Protein AF-A0A3D0TMC0-F1 (afdb_monomer_lite)

Sequence (71 aa):
MSAQTSIFDNAKRKIQIEQTVRGFLQLLDENELDLEDGLVAWNMLGFTIFQDTYPEENHDEIQQRMADFSK

pLDDT: mean 84.15, std 11.28, range [46.66, 94.44]

Secondary structure (DSSP, 8-state):
-HHHHHHHHHHHHHHHHHHHHHHHHHHHHHTT--HHHHHHHHHHHHHHHHHHH-TTS-HHHHHHHHHHHT-

Foldseek 3Di:
DPVVVVVVVVVVVVVVVVVVVVVLVVVCVVVVHDPVSSVVVVVVVQLVVQCVVCVVDDSVRSVVVVVVVVD

Radius of gyration: 15.91 Å; chains: 1; bounding box: 25×36×44 Å

Structure (mmCIF, N/CA/C/O backbone):
data_AF-A0A3D0TMC0-F1
#
_entry.id   AF-A0A3D0TMC0-F1
#
loop_
_atom_site.group_PDB
_atom_site.id
_atom_site.type_symbol
_atom_site.label_atom_id
_atom_site.label_alt_id
_atom_site.label_comp_id
_atom_site.label_asym_id
_atom_site.label_entity_id
_atom_site.label_seq_id
_atom_site.pdbx_PDB_ins_code
_atom_site.Cartn_x
_atom_site.Cartn_y
_atom_site.Cartn_z
_atom_site.occupancy
_atom_site.B_iso_or_equiv
_atom_site.auth_seq_id
_atom_site.auth_comp_id
_atom_site.auth_asym_id
_atom_site.auth_atom_id
_atom_site.pdbx_PDB_model_num
ATOM 1 N N . MET A 1 1 ? -2.903 -19.054 30.623 1.00 46.66 1 MET A N 1
ATOM 2 C CA . MET A 1 1 ? -3.580 -19.188 29.312 1.00 46.66 1 MET A CA 1
ATOM 3 C C . MET A 1 1 ? -3.487 -17.926 28.438 1.00 46.66 1 MET A C 1
ATOM 5 O O . MET A 1 1 ? -3.980 -17.966 27.328 1.00 46.66 1 MET A O 1
ATOM 9 N N . SER A 1 2 ? -2.820 -16.840 28.865 1.00 54.94 2 SER A N 1
ATOM 10 C CA . SER A 1 2 ? -2.703 -15.577 28.103 1.00 54.94 2 SER A CA 1
ATOM 11 C C . SER A 1 2 ? -1.460 -15.476 27.200 1.00 54.94 2 SER A C 1
ATOM 13 O O . SER A 1 2 ? -1.544 -14.938 26.102 1.00 54.94 2 SER A O 1
ATOM 15 N N . ALA A 1 3 ? -0.314 -16.023 27.622 1.00 54.62 3 ALA A N 1
ATOM 16 C CA . ALA A 1 3 ? 0.935 -15.952 26.849 1.00 54.62 3 ALA A CA 1
ATOM 17 C C . ALA A 1 3 ? 0.910 -16.799 25.563 1.00 54.62 3 ALA A C 1
ATOM 19 O O . ALA A 1 3 ? 1.530 -16.449 24.567 1.00 54.62 3 ALA A O 1
ATOM 20 N N . GLN A 1 4 ? 0.172 -17.912 25.569 1.00 50.62 4 GLN A N 1
ATOM 21 C CA . GLN A 1 4 ? 0.071 -18.800 24.410 1.00 50.62 4 GLN A CA 1
ATOM 22 C C . GLN A 1 4 ? -0.804 -18.180 23.309 1.00 50.62 4 GLN A C 1
ATOM 24 O O . GLN A 1 4 ? -0.436 -18.248 22.142 1.00 50.62 4 GLN A O 1
ATOM 29 N N . THR A 1 5 ? -1.889 -17.491 23.680 1.00 53.47 5 THR A N 1
ATOM 30 C CA . THR A 1 5 ? -2.721 -16.712 22.749 1.00 53.47 5 THR A CA 1
ATOM 31 C C . THR A 1 5 ? -1.915 -15.584 22.104 1.00 53.47 5 THR A C 1
ATOM 33 O O . THR A 1 5 ? -1.922 -15.471 20.885 1.00 53.47 5 THR A O 1
ATOM 36 N N . SER A 1 6 ? -1.109 -14.837 22.875 1.00 62.09 6 SER A N 1
ATOM 37 C CA . SER A 1 6 ? -0.318 -13.732 22.306 1.00 62.09 6 SER A CA 1
ATOM 38 C C . SER A 1 6 ? 0.800 -14.189 21.356 1.00 62.09 6 SER A C 1
ATOM 40 O O . SER A 1 6 ? 1.099 -13.491 20.389 1.00 62.09 6 SER A O 1
ATOM 42 N N . ILE A 1 7 ? 1.393 -15.373 21.570 1.00 64.81 7 ILE A N 1
ATOM 43 C CA . ILE A 1 7 ? 2.376 -15.960 20.641 1.00 64.81 7 ILE A CA 1
ATOM 44 C C . ILE A 1 7 ? 1.700 -16.395 19.334 1.00 64.81 7 ILE A C 1
ATOM 46 O O . ILE A 1 7 ? 2.227 -16.116 18.257 1.00 64.81 7 ILE A O 1
ATOM 50 N N . PHE A 1 8 ? 0.536 -17.048 19.414 1.00 62.78 8 PHE A N 1
ATOM 51 C CA . PHE A 1 8 ? -0.229 -17.447 18.229 1.00 62.78 8 PHE A CA 1
ATOM 52 C C . PHE A 1 8 ? -0.728 -16.236 17.431 1.00 62.78 8 PHE A C 1
ATOM 54 O O . PHE A 1 8 ? -0.632 -16.240 16.204 1.00 62.78 8 PHE A O 1
ATOM 61 N N . ASP A 1 9 ? -1.172 -15.179 18.110 1.00 77.50 9 ASP A N 1
ATOM 62 C CA . ASP A 1 9 ? -1.592 -13.930 17.473 1.00 77.50 9 ASP A CA 1
ATOM 63 C C . ASP A 1 9 ? -0.422 -13.232 16.768 1.00 77.50 9 ASP A C 1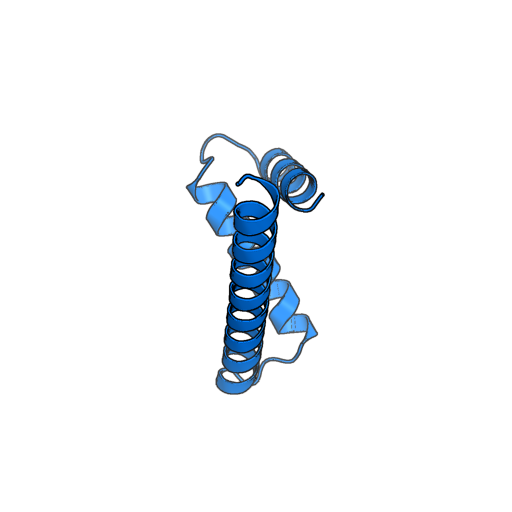
ATOM 65 O O . ASP A 1 9 ? -0.570 -12.740 15.648 1.00 77.50 9 ASP A O 1
ATOM 69 N N . ASN A 1 10 ? 0.769 -13.249 17.372 1.00 73.81 10 ASN A N 1
ATOM 70 C CA . ASN A 1 10 ? 1.967 -12.670 16.769 1.00 73.81 10 ASN A CA 1
ATOM 71 C C . ASN A 1 10 ? 2.461 -13.487 15.561 1.00 73.81 10 ASN A C 1
ATOM 73 O O . ASN A 1 10 ? 2.781 -12.927 14.514 1.00 73.81 10 ASN A O 1
ATOM 77 N N . ALA A 1 11 ? 2.455 -14.821 15.656 1.00 82.00 11 ALA A N 1
ATOM 78 C CA . ALA A 1 11 ? 2.792 -15.696 14.534 1.00 82.00 11 ALA A CA 1
ATOM 79 C C . ALA A 1 11 ? 1.815 -15.516 13.361 1.00 82.00 11 ALA A C 1
ATOM 81 O O . ALA A 1 11 ? 2.240 -15.393 12.213 1.00 82.00 11 ALA A O 1
ATOM 82 N N . LYS A 1 12 ? 0.511 -15.425 13.650 1.00 80.94 12 LYS A N 1
ATOM 83 C CA . LYS A 1 12 ? -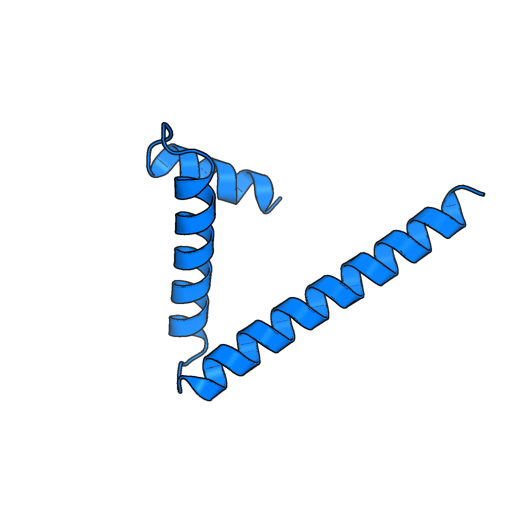0.522 -15.153 12.645 1.00 80.94 12 LYS A CA 1
ATOM 84 C C . LYS A 1 12 ? -0.312 -13.792 11.981 1.00 80.94 12 LYS A C 1
ATOM 86 O O . LYS A 1 12 ? -0.326 -13.717 10.756 1.00 80.94 12 LYS A O 1
ATOM 91 N N . ARG A 1 13 ? -0.059 -12.742 12.770 1.00 79.06 13 ARG A N 1
ATOM 92 C CA . ARG A 1 13 ? 0.251 -11.398 12.259 1.00 79.06 13 ARG A CA 1
ATOM 93 C C . ARG A 1 13 ? 1.482 -11.417 11.352 1.00 79.06 13 ARG A C 1
ATOM 95 O O . ARG A 1 13 ? 1.441 -10.844 10.269 1.00 79.06 13 ARG A O 1
ATOM 102 N N . LYS A 1 14 ? 2.556 -12.098 11.761 1.00 84.50 14 LYS A N 1
ATOM 103 C CA . LYS A 1 14 ? 3.781 -12.215 10.961 1.00 84.50 14 LYS A CA 1
ATOM 104 C C . LYS A 1 14 ? 3.514 -12.884 9.610 1.00 84.50 14 LYS A C 1
ATOM 106 O O . LYS A 1 14 ? 3.927 -12.352 8.587 1.00 84.50 14 LYS A O 1
ATOM 111 N N . ILE A 1 15 ? 2.778 -13.997 9.603 1.00 89.62 15 ILE A N 1
ATOM 112 C CA . ILE A 1 15 ? 2.405 -14.703 8.367 1.00 89.62 15 ILE A CA 1
ATOM 113 C C . ILE A 1 15 ? 1.580 -13.797 7.448 1.00 89.62 15 ILE A C 1
ATOM 115 O O . ILE A 1 15 ? 1.841 -13.750 6.251 1.00 89.62 15 ILE A O 1
ATOM 119 N N . GLN A 1 16 ? 0.618 -13.052 7.996 1.00 83.38 16 GLN A N 1
ATOM 120 C CA . GLN A 1 16 ? -0.200 -12.124 7.211 1.00 83.38 1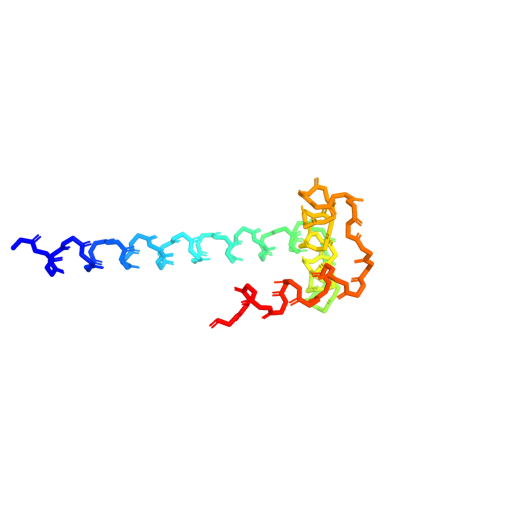6 GLN A CA 1
ATOM 121 C C . GLN A 1 16 ? 0.645 -11.025 6.562 1.00 83.38 16 GLN A C 1
ATOM 123 O O . GLN A 1 16 ? 0.486 -10.767 5.375 1.00 83.38 16 GLN A O 1
ATOM 128 N N . ILE A 1 17 ? 1.579 -10.424 7.306 1.00 82.25 17 ILE A N 1
ATOM 129 C CA . ILE A 1 17 ? 2.499 -9.415 6.761 1.00 82.25 17 ILE A CA 1
ATOM 130 C C . ILE A 1 17 ? 3.343 -10.013 5.630 1.00 82.25 17 ILE A C 1
ATOM 132 O O . ILE A 1 17 ? 3.427 -9.427 4.554 1.00 82.25 17 ILE A O 1
ATOM 136 N N . GLU A 1 18 ? 3.931 -11.194 5.840 1.00 90.25 18 GLU A N 1
ATOM 137 C CA . GLU A 1 18 ? 4.738 -11.864 4.814 1.00 90.25 18 GLU A CA 1
ATOM 138 C C . GLU A 1 18 ? 3.925 -12.183 3.552 1.00 90.25 18 GLU A C 1
ATOM 140 O O . GLU A 1 18 ? 4.429 -12.020 2.442 1.00 90.25 18 GLU A O 1
ATOM 145 N N . GLN A 1 19 ? 2.670 -12.613 3.700 1.00 90.19 19 GLN A N 1
ATOM 146 C CA . GLN A 1 19 ? 1.774 -12.870 2.572 1.00 90.19 19 GLN A CA 1
ATOM 147 C C . GLN A 1 19 ? 1.433 -11.590 1.807 1.00 90.19 19 GLN A C 1
ATOM 149 O O . GLN A 1 19 ? 1.500 -11.590 0.580 1.00 90.19 19 GLN A O 1
ATOM 154 N N . THR A 1 20 ? 1.135 -10.497 2.511 1.00 87.44 20 THR A N 1
ATOM 155 C CA . THR A 1 20 ? 0.863 -9.196 1.890 1.00 87.44 20 THR A CA 1
ATOM 156 C C . THR A 1 20 ? 2.070 -8.687 1.106 1.00 87.44 20 THR A C 1
ATOM 158 O O . THR A 1 20 ? 1.921 -8.289 -0.046 1.00 87.44 20 THR A O 1
ATOM 161 N N . VAL A 1 21 ? 3.276 -8.759 1.681 1.00 88.06 21 VAL A N 1
ATOM 162 C CA . VAL A 1 21 ? 4.509 -8.331 0.996 1.00 88.06 21 VAL A CA 1
ATOM 163 C C . VAL A 1 21 ? 4.783 -9.191 -0.238 1.00 88.06 21 VAL A C 1
ATOM 165 O O . VAL A 1 21 ? 5.132 -8.660 -1.287 1.00 88.06 21 VAL A O 1
ATOM 168 N N . ARG A 1 22 ? 4.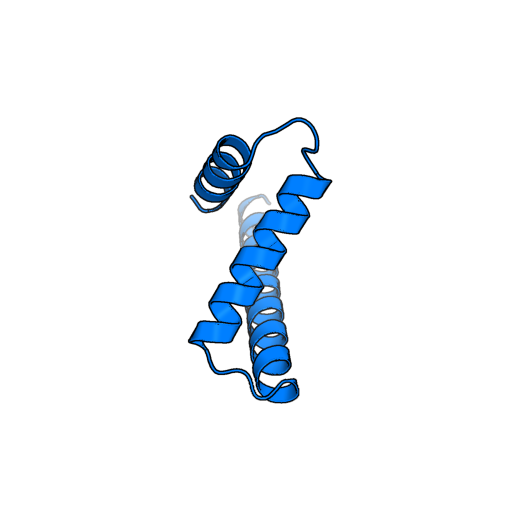595 -10.515 -0.151 1.00 92.56 22 ARG A N 1
ATOM 169 C CA . ARG A 1 22 ? 4.738 -11.409 -1.314 1.00 92.56 22 ARG A CA 1
ATOM 170 C C . ARG A 1 22 ? 3.744 -11.069 -2.421 1.00 92.56 22 ARG A C 1
ATOM 172 O O . ARG A 1 22 ? 4.148 -11.020 -3.575 1.00 92.56 22 ARG A O 1
ATOM 179 N N . GLY A 1 23 ? 2.483 -10.816 -2.069 1.00 91.62 23 GLY A N 1
ATOM 180 C CA . GLY A 1 23 ? 1.462 -10.399 -3.030 1.00 91.62 23 GLY A CA 1
ATOM 181 C C . GLY A 1 23 ? 1.814 -9.073 -3.703 1.00 91.62 23 GLY A C 1
ATOM 182 O O . GLY A 1 23 ? 1.699 -8.956 -4.915 1.00 91.62 23 GLY A O 1
ATOM 183 N N . PHE A 1 24 ? 2.325 -8.106 -2.939 1.00 90.12 24 PHE A N 1
ATOM 184 C CA . PHE A 1 24 ? 2.803 -6.841 -3.491 1.00 90.12 24 PHE A CA 1
ATOM 185 C C . PHE A 1 24 ? 3.954 -7.037 -4.487 1.00 90.12 24 PHE A C 1
ATOM 187 O O . PHE A 1 24 ? 3.864 -6.548 -5.606 1.00 90.12 24 PHE A O 1
ATOM 194 N N . LEU A 1 25 ? 4.994 -7.799 -4.128 1.00 90.44 25 LEU A N 1
ATOM 195 C CA . LEU A 1 25 ? 6.119 -8.070 -5.034 1.00 90.44 25 LEU A CA 1
ATOM 196 C C . LEU A 1 25 ? 5.683 -8.797 -6.312 1.00 90.44 25 LEU A C 1
ATOM 198 O O . LEU A 1 25 ? 6.212 -8.512 -7.380 1.00 90.44 25 LEU A O 1
ATOM 202 N N . GLN A 1 26 ? 4.712 -9.707 -6.209 1.00 93.00 26 GLN A N 1
ATOM 203 C CA . GLN A 1 26 ? 4.137 -10.373 -7.375 1.00 93.00 26 GLN A CA 1
ATOM 204 C C . GLN A 1 26 ? 3.415 -9.380 -8.294 1.00 93.00 26 GLN A C 1
ATOM 206 O O . GLN A 1 26 ? 3.586 -9.451 -9.504 1.00 93.00 26 GLN A O 1
ATOM 211 N N . LEU A 1 27 ? 2.658 -8.427 -7.738 1.00 91.31 27 LEU A N 1
ATOM 212 C CA . LEU A 1 27 ? 2.020 -7.381 -8.540 1.00 91.31 27 LEU A CA 1
ATOM 213 C C . LEU A 1 27 ? 3.047 -6.495 -9.252 1.00 91.31 27 LEU A C 1
ATOM 215 O O . LEU A 1 27 ? 2.786 -6.078 -10.376 1.00 91.31 27 LEU A O 1
ATOM 219 N N . LEU A 1 28 ? 4.202 -6.216 -8.639 1.00 92.31 28 LEU A N 1
ATOM 220 C CA . LEU A 1 28 ? 5.265 -5.468 -9.320 1.00 92.31 28 LEU A CA 1
ATOM 221 C C . LEU A 1 28 ? 5.796 -6.237 -10.529 1.00 92.31 28 LEU A C 1
ATOM 223 O O . LEU A 1 28 ? 5.868 -5.678 -11.618 1.00 92.31 28 LEU A O 1
ATOM 227 N N . ASP A 1 29 ? 6.091 -7.525 -10.343 1.00 91.00 29 ASP A N 1
ATOM 228 C CA . ASP A 1 29 ? 6.594 -8.408 -11.399 1.00 91.00 29 ASP A CA 1
ATOM 229 C C . ASP A 1 29 ? 5.584 -8.551 -12.552 1.00 91.00 29 ASP A C 1
ATOM 231 O O . ASP A 1 29 ? 5.934 -8.372 -13.715 1.00 91.00 29 ASP A O 1
ATOM 235 N N . GLU A 1 30 ? 4.303 -8.770 -12.234 1.00 94.44 30 GLU A N 1
ATOM 236 C CA . GLU A 1 30 ? 3.219 -8.897 -13.221 1.00 94.44 30 GLU A CA 1
ATOM 237 C C . GLU A 1 30 ? 2.998 -7.629 -14.058 1.00 94.44 30 GLU A C 1
ATOM 239 O O . GLU A 1 30 ? 2.508 -7.719 -15.184 1.00 94.44 30 GLU A O 1
ATOM 244 N N . ASN A 1 31 ? 3.334 -6.457 -13.513 1.00 91.12 31 ASN A N 1
ATOM 245 C CA . ASN A 1 31 ? 3.150 -5.166 -14.178 1.00 91.12 31 ASN A CA 1
ATOM 246 C C . ASN A 1 31 ? 4.467 -4.569 -14.697 1.00 91.12 31 ASN A C 1
ATOM 248 O O . ASN A 1 31 ? 4.468 -3.419 -15.128 1.00 91.12 31 ASN A O 1
ATOM 252 N N . GLU A 1 32 ? 5.566 -5.332 -14.658 1.00 92.56 32 GLU A N 1
ATOM 253 C CA . GLU A 1 32 ? 6.910 -4.884 -15.051 1.00 92.56 32 GLU A CA 1
ATOM 254 C C . GLU A 1 32 ? 7.334 -3.578 -14.349 1.00 92.56 32 GLU A C 1
ATOM 256 O O . GLU A 1 32 ? 8.064 -2.757 -14.905 1.00 92.56 32 GLU A O 1
ATOM 261 N N . LEU A 1 33 ? 6.863 -3.383 -13.113 1.00 91.19 33 LEU A N 1
ATOM 262 C CA . LEU A 1 33 ? 7.188 -2.217 -12.304 1.00 91.19 33 LEU A CA 1
ATOM 263 C C . LEU A 1 33 ? 8.501 -2.447 -11.573 1.00 91.19 33 LEU A C 1
ATOM 265 O O . LEU A 1 33 ? 8.739 -3.507 -10.984 1.00 91.19 33 LEU A O 1
ATOM 269 N N . ASP A 1 34 ? 9.336 -1.415 -11.552 1.00 92.88 34 ASP A N 1
ATOM 270 C CA . ASP A 1 34 ? 10.460 -1.409 -10.639 1.00 92.88 34 ASP A CA 1
ATOM 271 C C . ASP A 1 34 ? 9.987 -1.211 -9.186 1.00 92.88 34 ASP A C 1
ATOM 273 O O . ASP A 1 34 ? 8.817 -0.946 -8.881 1.00 92.88 34 ASP A O 1
ATOM 277 N N . LEU A 1 35 ? 10.911 -1.401 -8.245 1.00 89.81 35 LEU A N 1
ATOM 278 C CA . LEU A 1 35 ? 10.587 -1.282 -6.828 1.00 89.81 35 LEU A CA 1
ATOM 279 C C . LEU A 1 35 ? 10.196 0.154 -6.442 1.00 89.81 35 LEU A C 1
ATOM 281 O O . LEU A 1 35 ? 9.404 0.330 -5.519 1.00 89.81 35 LEU A O 1
ATOM 285 N N . GLU A 1 36 ? 10.752 1.168 -7.105 1.00 91.12 36 GLU A N 1
ATOM 286 C CA . GLU A 1 36 ? 10.502 2.574 -6.784 1.00 91.12 36 GLU A CA 1
ATOM 287 C C . GLU A 1 36 ? 9.078 2.969 -7.191 1.00 91.12 36 GLU A C 1
ATOM 289 O O . GLU A 1 36 ? 8.297 3.406 -6.339 1.00 91.12 36 GLU A O 1
ATOM 294 N N . ASP A 1 37 ? 8.703 2.692 -8.437 1.00 89.50 37 ASP A N 1
ATOM 295 C CA . ASP A 1 37 ? 7.357 2.864 -8.979 1.00 89.50 37 ASP A CA 1
ATOM 296 C C . ASP A 1 37 ? 6.333 2.066 -8.168 1.00 89.50 37 ASP A C 1
ATOM 298 O O . ASP A 1 37 ? 5.256 2.560 -7.819 1.00 89.50 37 ASP A O 1
ATOM 302 N N . GLY A 1 38 ? 6.701 0.844 -7.781 1.00 89.44 38 GLY A N 1
ATOM 303 C CA . GLY A 1 38 ? 5.897 -0.001 -6.913 1.00 89.44 38 GLY A CA 1
ATOM 304 C C . GLY A 1 38 ? 5.598 0.624 -5.555 1.00 89.44 38 GLY A C 1
ATOM 305 O O . GLY A 1 38 ? 4.455 0.610 -5.092 1.00 89.44 38 GLY A O 1
ATOM 306 N N . LEU A 1 39 ? 6.615 1.171 -4.887 1.00 89.19 39 LEU A N 1
ATOM 307 C CA . LEU A 1 39 ? 6.460 1.806 -3.576 1.00 89.19 39 LEU A CA 1
ATOM 308 C C . LEU A 1 39 ? 5.63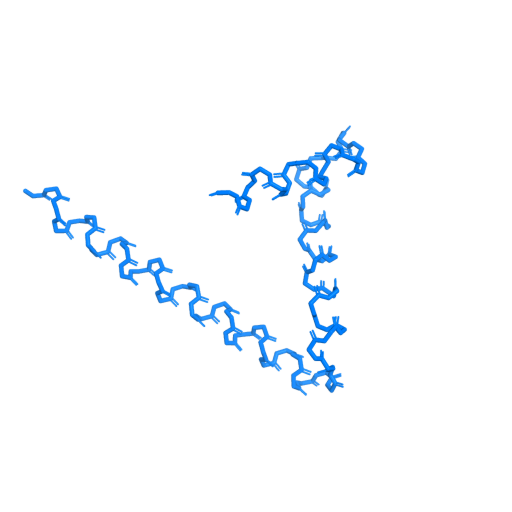6 3.094 -3.664 1.00 89.19 39 LEU A C 1
ATOM 310 O O . LEU A 1 39 ? 4.851 3.385 -2.758 1.00 89.19 39 LEU A O 1
ATOM 314 N N . VAL A 1 40 ? 5.765 3.843 -4.761 1.00 88.62 40 VAL A N 1
ATOM 315 C CA . VAL A 1 40 ? 4.909 4.999 -5.045 1.00 88.62 40 VAL A CA 1
ATOM 316 C C . VAL A 1 40 ? 3.454 4.557 -5.209 1.00 88.62 40 VAL A C 1
ATOM 318 O O . VAL A 1 40 ? 2.577 5.109 -4.541 1.00 88.62 40 VAL A O 1
ATOM 321 N N . ALA A 1 41 ? 3.193 3.521 -6.011 1.00 86.56 41 ALA A N 1
ATOM 322 C CA . ALA A 1 41 ? 1.854 2.965 -6.195 1.00 86.56 41 ALA A CA 1
ATOM 323 C C . ALA A 1 41 ? 1.253 2.448 -4.875 1.00 86.56 41 ALA A C 1
ATOM 325 O O . ALA A 1 41 ? 0.081 2.690 -4.588 1.00 86.56 41 ALA A O 1
ATOM 326 N N . TRP A 1 42 ? 2.060 1.799 -4.030 1.00 87.81 42 TRP A N 1
ATOM 327 C CA . TRP A 1 42 ? 1.641 1.345 -2.703 1.00 87.81 42 TRP A CA 1
ATOM 328 C C . TRP A 1 42 ? 1.245 2.507 -1.785 1.00 87.81 42 TRP A C 1
ATOM 330 O O . TRP A 1 42 ? 0.207 2.452 -1.124 1.00 87.81 42 TRP A O 1
ATOM 340 N N . ASN A 1 43 ? 2.038 3.581 -1.765 1.00 86.44 43 ASN A N 1
ATOM 341 C CA . ASN A 1 43 ? 1.718 4.781 -0.993 1.00 86.44 43 ASN A CA 1
ATOM 342 C C . ASN A 1 43 ? 0.442 5.463 -1.498 1.00 86.44 43 ASN A C 1
ATOM 344 O O . ASN A 1 43 ? -0.383 5.870 -0.682 1.00 86.44 43 ASN A O 1
ATOM 348 N N . MET A 1 44 ? 0.251 5.552 -2.818 1.00 87.06 44 MET A N 1
ATOM 349 C CA . MET A 1 44 ? -0.980 6.089 -3.409 1.00 87.06 44 MET A CA 1
ATOM 350 C C . MET A 1 44 ? -2.197 5.239 -3.040 1.00 87.06 44 MET A C 1
ATOM 352 O O . MET A 1 44 ? -3.217 5.787 -2.641 1.00 87.06 44 MET A O 1
ATOM 356 N N . LEU A 1 45 ? -2.079 3.910 -3.100 1.00 87.00 45 LEU A N 1
ATOM 357 C CA . LEU A 1 45 ? -3.146 2.995 -2.694 1.00 87.00 45 LEU A CA 1
ATOM 358 C C . LEU A 1 45 ? -3.495 3.165 -1.211 1.00 87.00 45 LEU A C 1
ATOM 360 O O . LEU A 1 45 ? -4.671 3.251 -0.861 1.00 87.00 45 LEU A O 1
ATOM 364 N N . GLY A 1 46 ? -2.483 3.275 -0.346 1.00 86.31 46 GLY A N 1
ATOM 365 C CA . GLY A 1 46 ? -2.679 3.618 1.060 1.00 86.31 46 GLY A CA 1
ATOM 366 C C . GLY A 1 46 ? -3.431 4.939 1.218 1.00 86.31 46 GLY A C 1
ATOM 367 O O . GLY A 1 46 ? -4.436 4.990 1.919 1.00 86.31 46 GLY A O 1
ATOM 368 N N . PHE A 1 47 ? -3.003 5.983 0.510 1.00 87.00 47 PHE A N 1
ATOM 369 C CA . PHE A 1 47 ? -3.650 7.291 0.549 1.00 87.00 47 PHE A CA 1
ATOM 370 C C . PHE A 1 47 ? -5.123 7.227 0.121 1.00 87.00 47 PHE A C 1
ATOM 372 O O . PHE A 1 47 ? -5.983 7.723 0.845 1.00 87.00 47 PHE A O 1
ATOM 379 N N . THR A 1 48 ? -5.441 6.560 -0.994 1.00 87.81 48 THR A N 1
ATOM 380 C CA . THR A 1 48 ? -6.824 6.399 -1.473 1.00 87.81 48 THR A CA 1
ATOM 381 C C . THR A 1 48 ? -7.695 5.651 -0.466 1.00 87.81 48 THR A C 1
ATOM 383 O O . THR A 1 48 ? -8.804 6.090 -0.188 1.00 87.81 48 THR A O 1
ATOM 386 N N . ILE A 1 49 ? -7.188 4.579 0.156 1.00 88.88 49 ILE A N 1
ATOM 387 C CA . ILE A 1 49 ? -7.932 3.844 1.194 1.00 88.88 49 ILE A CA 1
ATOM 388 C C . ILE A 1 49 ? -8.277 4.758 2.377 1.00 88.88 49 ILE A C 1
ATOM 390 O O . ILE A 1 49 ? -9.400 4.718 2.887 1.00 88.88 49 ILE A O 1
ATOM 394 N N . PHE A 1 50 ? -7.327 5.577 2.834 1.00 88.50 50 PHE A N 1
ATOM 395 C CA . PHE A 1 50 ? -7.579 6.501 3.937 1.00 88.50 50 PHE A CA 1
ATOM 396 C C . PHE A 1 50 ? -8.526 7.631 3.526 1.00 88.50 50 PHE A C 1
ATOM 398 O O . PHE A 1 50 ? -9.417 7.962 4.302 1.00 88.50 50 PHE A O 1
ATOM 405 N N . GLN A 1 51 ? -8.397 8.167 2.314 1.00 88.19 51 GLN A N 1
ATOM 406 C CA . GLN A 1 51 ? -9.311 9.175 1.781 1.00 88.19 51 GLN A CA 1
ATOM 407 C C . GLN A 1 51 ? -10.752 8.646 1.683 1.00 88.19 51 GLN A C 1
ATOM 409 O O . GLN A 1 51 ? -11.684 9.328 2.098 1.00 88.19 51 GLN A O 1
ATOM 414 N N . ASP A 1 52 ? -10.939 7.411 1.213 1.00 90.88 52 ASP A N 1
ATOM 415 C CA . ASP A 1 52 ? -12.255 6.764 1.149 1.00 90.88 52 ASP A CA 1
ATOM 416 C C . ASP A 1 52 ? -12.831 6.491 2.549 1.00 90.88 52 ASP A C 1
ATOM 418 O O . ASP A 1 52 ? -14.042 6.560 2.763 1.00 90.88 52 ASP A O 1
ATOM 422 N N . THR A 1 53 ? -11.964 6.188 3.520 1.00 90.50 53 THR A N 1
ATOM 423 C CA . THR A 1 53 ? -12.361 5.937 4.915 1.00 90.50 53 THR A CA 1
ATOM 424 C C . THR A 1 53 ? -12.709 7.232 5.659 1.00 90.50 53 THR A C 1
ATOM 426 O O . THR A 1 53 ? -13.598 7.228 6.513 1.00 90.50 53 THR A O 1
ATOM 429 N N . TYR A 1 54 ? -12.032 8.337 5.338 1.00 89.75 54 TYR A N 1
ATOM 430 C CA . TYR A 1 54 ? -12.165 9.640 5.992 1.00 89.75 54 TYR A CA 1
ATOM 431 C C . TYR A 1 54 ? -12.406 10.749 4.948 1.00 89.75 54 TYR A C 1
ATOM 433 O O . TYR A 1 54 ? -11.551 11.609 4.751 1.00 89.75 54 TYR A O 1
ATOM 441 N N . PRO A 1 55 ? -13.578 10.770 4.284 1.00 89.38 55 PRO A N 1
ATOM 442 C CA . PRO A 1 55 ? -13.829 11.651 3.136 1.00 89.38 55 PRO A CA 1
ATOM 443 C C . PRO A 1 55 ? -13.883 13.147 3.482 1.00 89.38 55 PRO A C 1
ATOM 445 O O . PRO A 1 55 ? -13.783 13.986 2.591 1.00 89.38 55 PRO A O 1
ATOM 448 N N . GLU A 1 56 ? -14.056 13.480 4.762 1.00 93.25 56 GLU A N 1
ATOM 449 C CA . GLU A 1 56 ? -14.088 14.860 5.262 1.00 93.25 56 GLU A CA 1
ATOM 450 C C . GLU A 1 56 ? -12.685 15.411 5.575 1.00 93.25 56 GLU A C 1
ATOM 452 O O . GLU A 1 56 ? -12.534 16.612 5.796 1.00 93.25 56 GLU A O 1
ATOM 457 N N . GLU A 1 57 ? -11.665 14.545 5.626 1.00 91.19 57 GLU A N 1
ATOM 458 C CA . GLU A 1 57 ? -10.287 14.934 5.930 1.00 91.19 57 GLU A CA 1
ATOM 459 C C . GLU A 1 57 ? -9.569 15.419 4.668 1.00 91.19 57 GLU A C 1
ATOM 461 O O . GLU A 1 57 ? -9.690 14.851 3.579 1.00 91.19 57 GLU A O 1
ATOM 466 N N . ASN A 1 58 ? -8.797 16.492 4.812 1.00 90.38 58 ASN A N 1
ATOM 467 C CA . ASN A 1 58 ? -7.973 17.000 3.724 1.00 90.38 58 ASN A CA 1
ATOM 468 C C . ASN A 1 58 ? -6.676 16.182 3.566 1.00 90.38 58 ASN A C 1
ATOM 470 O O . ASN A 1 58 ? -6.349 15.314 4.373 1.00 90.38 58 ASN A O 1
ATOM 474 N N . HIS A 1 59 ? -5.917 16.467 2.506 1.00 87.56 59 HIS A N 1
ATOM 475 C CA . HIS A 1 59 ? -4.701 15.721 2.172 1.00 87.56 59 HIS A CA 1
ATOM 476 C C . HIS A 1 59 ? -3.691 15.638 3.331 1.00 87.56 59 HIS A C 1
ATOM 478 O O . HIS A 1 59 ? -3.168 14.557 3.604 1.00 87.56 59 HIS A O 1
ATOM 484 N N . ASP A 1 60 ? -3.454 16.749 4.032 1.00 92.19 60 ASP A N 1
ATOM 485 C CA . ASP A 1 60 ? -2.478 16.817 5.124 1.00 92.19 60 ASP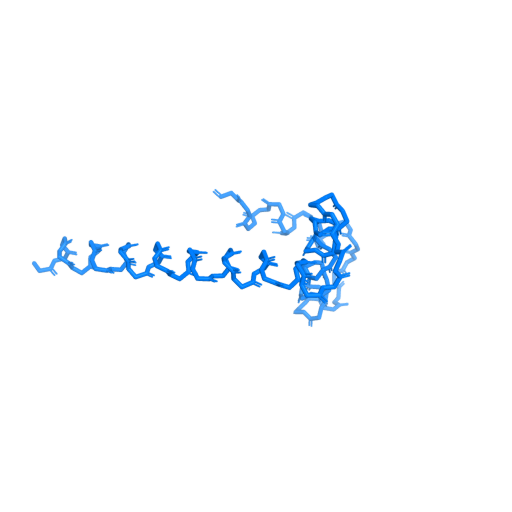 A CA 1
ATOM 486 C C . ASP A 1 60 ? -2.955 16.015 6.346 1.00 92.19 60 ASP A C 1
ATOM 488 O O . ASP A 1 60 ? -2.166 15.335 7.005 1.00 92.19 60 ASP A O 1
ATOM 492 N N . GLU A 1 61 ? -4.260 16.040 6.624 1.00 92.56 61 GLU A N 1
ATOM 493 C CA . GLU A 1 61 ? -4.887 15.261 7.699 1.00 92.56 61 GLU A CA 1
ATOM 494 C C . GLU A 1 61 ? -4.798 13.753 7.427 1.00 92.56 61 GLU A C 1
ATOM 496 O O . GLU A 1 61 ? -4.397 12.987 8.311 1.00 92.56 61 GLU A O 1
ATOM 501 N N . ILE A 1 62 ? -5.062 13.332 6.185 1.00 91.06 62 ILE A N 1
ATOM 502 C CA . ILE A 1 62 ? -4.889 11.943 5.743 1.00 91.06 62 ILE A CA 1
ATOM 503 C C . ILE A 1 62 ? -3.425 11.508 5.865 1.00 91.06 62 ILE A C 1
ATOM 505 O O . ILE A 1 62 ? -3.138 10.437 6.409 1.00 91.06 62 ILE A O 1
ATOM 509 N N . GLN A 1 63 ? -2.484 12.338 5.409 1.00 87.00 63 GLN A N 1
ATOM 510 C CA . GLN A 1 63 ? -1.057 12.029 5.481 1.00 87.00 63 GLN A CA 1
ATOM 511 C C . GLN A 1 63 ? -0.588 11.883 6.935 1.00 87.00 63 GLN A C 1
ATOM 513 O O . GLN A 1 63 ? 0.131 10.934 7.268 1.00 87.00 63 GLN A O 1
ATOM 518 N N . GLN A 1 64 ? -1.032 12.778 7.820 1.00 90.25 64 GLN A N 1
ATOM 519 C CA . GLN A 1 64 ? -0.739 12.704 9.248 1.00 90.25 64 GLN A CA 1
ATOM 520 C C . GLN A 1 64 ? -1.300 11.416 9.864 1.00 90.25 64 GLN A C 1
ATOM 522 O O . GLN A 1 64 ? -0.602 10.728 10.612 1.00 90.25 64 GLN A O 1
ATOM 527 N N . ARG A 1 65 ? -2.525 11.030 9.499 1.00 88.25 65 ARG A N 1
ATOM 528 C CA . ARG A 1 65 ? -3.160 9.801 9.980 1.00 88.25 65 ARG A CA 1
ATOM 529 C C . ARG A 1 65 ? -2.425 8.542 9.521 1.00 88.25 65 ARG A C 1
ATOM 531 O O . ARG A 1 65 ? -2.216 7.633 10.324 1.00 88.25 65 ARG A O 1
ATOM 538 N N . MET A 1 66 ? -1.992 8.493 8.263 1.00 85.56 66 MET A N 1
ATOM 539 C CA . MET A 1 66 ? -1.163 7.401 7.744 1.00 85.56 66 MET A CA 1
ATOM 540 C C . MET A 1 66 ? 0.176 7.302 8.487 1.00 85.56 66 MET A C 1
ATOM 542 O O . MET A 1 66 ? 0.621 6.198 8.815 1.00 85.56 66 MET A O 1
ATOM 546 N N . ALA A 1 67 ? 0.802 8.442 8.798 1.00 86.44 67 ALA A N 1
ATOM 547 C CA . ALA A 1 67 ? 2.038 8.483 9.573 1.00 86.44 67 ALA A CA 1
ATOM 548 C C . ALA A 1 67 ? 1.831 7.977 11.008 1.00 86.44 67 ALA A C 1
ATOM 550 O O . ALA A 1 67 ? 2.675 7.246 11.525 1.00 86.44 67 ALA A O 1
ATOM 551 N N . ASP A 1 68 ? 0.705 8.312 11.641 1.00 87.19 68 ASP A N 1
ATOM 552 C CA . ASP A 1 68 ? 0.375 7.826 12.982 1.00 87.19 68 ASP A CA 1
ATOM 553 C C . ASP A 1 68 ? 0.016 6.336 13.006 1.00 87.19 68 ASP A C 1
ATOM 555 O O . ASP A 1 68 ? 0.335 5.656 13.978 1.00 87.19 68 ASP A O 1
ATOM 559 N N . PHE A 1 69 ? -0.572 5.804 11.931 1.00 81.44 69 PHE A N 1
ATOM 560 C CA . PHE A 1 69 ? -0.847 4.370 11.785 1.00 81.44 69 PHE A CA 1
ATOM 561 C C . PHE A 1 69 ? 0.418 3.536 11.527 1.00 81.44 69 PHE A C 1
ATOM 563 O O . PHE A 1 69 ? 0.449 2.341 11.812 1.00 81.44 69 PHE A O 1
ATOM 570 N N . SER A 1 70 ? 1.459 4.163 10.974 1.00 71.50 70 SER A N 1
ATOM 571 C CA . SER A 1 70 ? 2.738 3.517 10.650 1.00 71.50 70 SER A CA 1
ATOM 572 C C . SER A 1 70 ? 3.717 3.456 11.835 1.00 71.50 70 SER A C 1
ATOM 574 O O . SER A 1 70 ? 4.811 2.911 11.679 1.00 71.50 70 SER A O 1
ATOM 576 N N . LYS A 1 71 ? 3.352 4.025 12.993 1.00 65.75 71 LYS A N 1
ATOM 577 C CA . LYS A 1 71 ? 4.112 3.963 14.255 1.00 65.75 71 LYS A CA 1
ATOM 578 C C . LYS A 1 71 ? 3.751 2.721 15.068 1.00 65.75 71 LYS A C 1
ATOM 580 O O . LYS A 1 71 ? 4.679 2.169 15.700 1.00 65.75 71 LYS A O 1
#